Protein AF-A0A2T1A3I8-F1 (afdb_monomer_lite)

InterPro domains:
  IPR018720 Domain of unknown function DUF2249 [PF10006] (103-171)

pLDDT: mean 81.77, std 17.89, range [36.28, 97.25]

Radius of gyration: 31.58 Å; chains: 1; bounding box: 54×72×97 Å

Organism: NCBI:txid1629062

Structure (mmCIF, N/CA/C/O backbone):
data_AF-A0A2T1A3I8-F1
#
_entry.id   AF-A0A2T1A3I8-F1
#
loop_
_atom_site.group_PDB
_atom_site.id
_atom_site.type_symbol
_atom_site.label_atom_id
_atom_site.label_alt_id
_atom_site.label_comp_id
_atom_site.label_asym_id
_atom_site.label_entity_id
_atom_site.label_seq_id
_atom_site.pdbx_PDB_ins_code
_atom_site.Cartn_x
_atom_site.Cartn_y
_atom_site.Cartn_z
_atom_site.occupancy
_atom_site.B_iso_or_equiv
_atom_site.auth_seq_id
_atom_site.auth_comp_id
_atom_site.auth_asym_id
_atom_site.auth_atom_id
_atom_site.pdbx_PDB_model_num
ATOM 1 N N . MET A 1 1 ? 32.914 -57.607 -70.761 1.00 37.38 1 MET A N 1
ATOM 2 C CA . MET A 1 1 ? 34.086 -56.901 -70.187 1.00 37.38 1 MET A CA 1
ATOM 3 C C . MET A 1 1 ? 34.308 -55.646 -71.016 1.00 37.38 1 MET A C 1
ATOM 5 O O . MET A 1 1 ? 34.327 -55.793 -72.222 1.00 37.38 1 MET A O 1
ATOM 9 N N . LEU A 1 2 ? 34.437 -54.418 -70.517 1.00 36.28 2 LEU A N 1
ATOM 10 C CA . LEU A 1 2 ? 34.576 -53.873 -69.165 1.00 36.28 2 LEU A CA 1
ATOM 11 C C . LEU A 1 2 ? 34.078 -52.415 -69.192 1.00 36.28 2 LEU A C 1
ATOM 13 O O . LEU A 1 2 ? 34.272 -51.707 -70.176 1.00 36.28 2 LEU A O 1
ATOM 17 N N . ALA A 1 3 ? 33.432 -52.006 -68.103 1.00 40.94 3 ALA A N 1
ATOM 18 C CA . ALA A 1 3 ? 32.919 -50.667 -67.843 1.00 40.94 3 ALA A CA 1
ATOM 19 C C . ALA A 1 3 ? 34.020 -49.721 -67.324 1.00 40.94 3 ALA A C 1
ATOM 21 O O . ALA A 1 3 ? 34.942 -50.177 -66.653 1.00 40.94 3 ALA A O 1
ATOM 22 N N . SER A 1 4 ? 33.888 -48.406 -67.553 1.00 44.19 4 SER A N 1
ATOM 23 C CA . SER A 1 4 ? 34.624 -47.385 -66.785 1.00 44.19 4 SER A CA 1
ATOM 24 C C . SER A 1 4 ? 33.846 -46.062 -66.677 1.00 44.19 4 SER A C 1
ATOM 26 O O . SER A 1 4 ? 33.957 -45.155 -67.493 1.00 44.19 4 SER A O 1
ATOM 28 N N . LEU A 1 5 ? 32.955 -46.066 -65.686 1.00 44.78 5 LEU A N 1
ATOM 29 C CA . LEU A 1 5 ? 32.598 -45.039 -64.697 1.00 44.78 5 LEU A CA 1
ATOM 30 C C . LEU A 1 5 ? 32.834 -43.541 -65.010 1.00 44.78 5 LEU A C 1
ATOM 32 O O . LEU A 1 5 ? 33.950 -43.021 -64.983 1.00 44.78 5 LEU A O 1
ATOM 36 N N . TYR A 1 6 ? 31.706 -42.832 -65.125 1.00 40.34 6 TYR A N 1
ATOM 37 C CA . TYR A 1 6 ? 31.545 -41.382 -64.990 1.00 40.34 6 TYR A CA 1
ATOM 38 C C . TYR A 1 6 ? 32.072 -40.868 -63.637 1.00 40.34 6 TYR A C 1
ATOM 40 O O . TYR A 1 6 ? 31.684 -41.358 -62.577 1.00 40.34 6 TYR A O 1
ATOM 48 N N . ARG A 1 7 ? 32.915 -39.830 -63.666 1.00 46.94 7 ARG A N 1
ATOM 49 C CA . ARG A 1 7 ? 33.448 -39.152 -62.476 1.00 46.94 7 ARG A CA 1
ATOM 50 C C . ARG A 1 7 ? 32.567 -37.939 -62.146 1.00 46.94 7 ARG A C 1
ATOM 52 O O . ARG A 1 7 ? 32.574 -36.952 -62.874 1.00 46.94 7 ARG A O 1
ATOM 59 N N . TYR A 1 8 ? 31.798 -38.021 -61.062 1.00 42.31 8 TYR A N 1
ATOM 60 C CA . TYR A 1 8 ? 31.030 -36.902 -60.504 1.00 42.31 8 TYR A CA 1
ATOM 61 C C . TYR A 1 8 ? 31.984 -35.892 -59.841 1.00 42.31 8 TYR A C 1
ATOM 63 O O . TYR A 1 8 ? 32.776 -36.269 -58.977 1.00 42.31 8 TYR A O 1
ATOM 71 N N . GLN A 1 9 ? 31.922 -34.617 -60.236 1.00 51.81 9 GLN A N 1
ATOM 72 C CA . GLN A 1 9 ? 32.595 -33.508 -59.550 1.00 51.81 9 GLN A CA 1
ATOM 73 C C . GLN A 1 9 ? 31.535 -32.617 -58.884 1.00 51.81 9 GLN A C 1
ATOM 75 O O . GLN A 1 9 ? 30.747 -31.992 -59.598 1.00 51.81 9 GLN A O 1
ATOM 80 N N . PRO A 1 10 ? 31.481 -32.511 -57.546 1.00 44.06 10 PRO A N 1
ATOM 81 C CA . PRO A 1 10 ? 30.598 -31.547 -56.908 1.00 44.06 10 PRO A CA 1
ATOM 82 C C . PRO A 1 10 ? 31.181 -30.132 -57.051 1.00 44.06 10 PRO A C 1
ATOM 84 O O . PRO A 1 10 ? 32.333 -29.884 -56.691 1.00 44.06 10 PRO A O 1
ATOM 87 N N . ARG A 1 11 ? 30.374 -29.183 -57.548 1.00 48.81 11 ARG A N 1
ATOM 88 C CA . ARG A 1 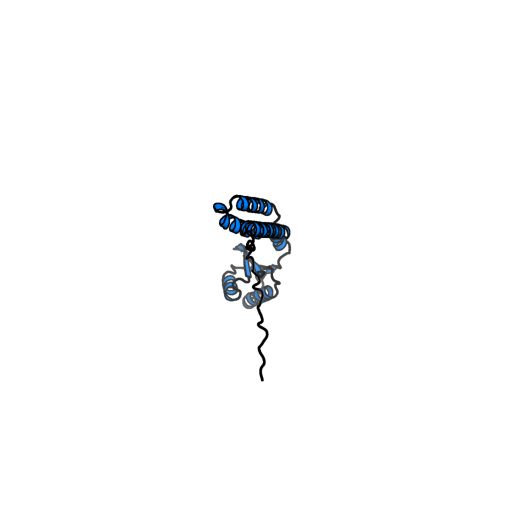11 ? 30.686 -27.746 -57.471 1.00 48.81 11 ARG A CA 1
ATOM 89 C C . ARG A 1 11 ? 30.856 -27.359 -56.000 1.00 48.81 11 ARG A C 1
ATOM 91 O O . ARG A 1 11 ? 29.885 -27.413 -55.245 1.00 48.81 11 ARG A O 1
ATOM 98 N N . ARG A 1 12 ? 32.052 -26.911 -55.602 1.00 48.47 12 ARG A N 1
ATOM 99 C CA . ARG A 1 12 ? 32.220 -26.117 -54.377 1.00 48.47 12 ARG A CA 1
ATOM 100 C C . ARG A 1 12 ? 31.395 -24.843 -54.551 1.00 48.47 12 ARG A C 1
ATOM 102 O O . ARG A 1 12 ? 31.704 -24.029 -55.415 1.00 48.47 12 ARG A O 1
ATOM 109 N N . ARG A 1 13 ? 30.333 -24.685 -53.762 1.00 51.69 13 ARG A N 1
ATOM 110 C CA . ARG A 1 13 ? 29.773 -23.357 -53.509 1.00 51.69 13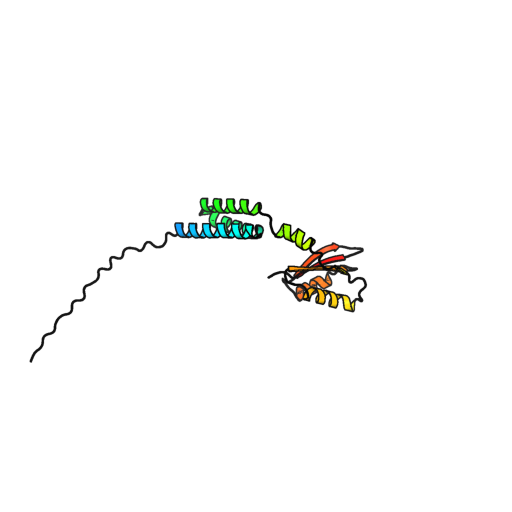 ARG A CA 1
ATOM 111 C C . ARG A 1 13 ? 30.809 -22.628 -52.661 1.00 51.69 13 ARG A C 1
ATOM 113 O O . ARG A 1 13 ? 31.050 -23.031 -51.527 1.00 51.69 13 ARG A O 1
ATOM 120 N N . GLU A 1 14 ? 31.459 -21.621 -53.230 1.00 49.56 14 GLU A N 1
ATOM 121 C CA . GLU A 1 14 ? 32.125 -20.598 -52.430 1.00 49.56 14 GLU A CA 1
ATOM 122 C C . GLU A 1 14 ? 31.032 -19.903 -51.623 1.00 49.56 14 GLU A C 1
ATOM 124 O O . GLU A 1 14 ? 30.215 -19.153 -52.154 1.00 49.56 14 GLU A O 1
ATOM 129 N N . ILE A 1 15 ? 30.949 -20.251 -50.341 1.00 52.75 15 ILE A N 1
ATOM 130 C CA . ILE A 1 15 ? 30.201 -19.473 -49.367 1.00 52.75 15 ILE A CA 1
ATOM 131 C C . ILE A 1 15 ? 31.067 -18.238 -49.146 1.00 52.75 15 ILE A C 1
ATOM 133 O O . ILE A 1 15 ? 32.053 -18.288 -48.416 1.00 52.75 15 ILE A O 1
ATOM 137 N N . THR A 1 16 ? 30.760 -17.153 -49.854 1.00 53.69 16 THR A N 1
ATOM 138 C CA . THR A 1 16 ? 31.223 -15.829 -49.452 1.00 53.69 16 THR A CA 1
ATOM 139 C C . THR A 1 16 ? 30.590 -15.559 -48.098 1.00 53.69 16 THR A C 1
ATOM 141 O O . THR A 1 16 ? 29.395 -15.270 -48.012 1.00 53.69 16 THR A O 1
ATOM 144 N N . ASP A 1 17 ? 31.380 -15.745 -47.047 1.00 51.62 17 ASP A N 1
ATOM 145 C CA . ASP A 1 17 ? 31.027 -15.415 -45.675 1.00 51.62 17 ASP A CA 1
ATOM 146 C C . ASP A 1 17 ? 30.966 -13.883 -45.590 1.00 51.62 17 ASP A C 1
ATOM 148 O O . ASP A 1 17 ? 31.938 -13.197 -45.278 1.00 51.62 17 ASP A O 1
ATOM 152 N N . HIS A 1 18 ? 29.839 -13.313 -46.018 1.00 49.53 18 HIS A N 1
ATOM 153 C CA . HIS A 1 18 ? 29.518 -11.943 -45.669 1.00 49.53 18 HIS A CA 1
ATOM 154 C C . HIS A 1 18 ? 29.234 -11.954 -44.172 1.00 49.53 18 HIS A C 1
ATOM 156 O O . HIS A 1 18 ? 28.313 -12.665 -43.762 1.00 49.53 18 HIS A O 1
ATOM 162 N N . PRO A 1 19 ? 29.986 -11.199 -43.350 1.00 47.09 19 PRO A N 1
ATOM 163 C CA . PRO A 1 19 ? 29.643 -11.078 -41.950 1.00 47.09 19 PRO A CA 1
ATOM 164 C C . PRO A 1 19 ? 28.244 -10.475 -41.912 1.00 47.09 19 PRO A C 1
ATOM 166 O O . PRO A 1 19 ? 28.042 -9.318 -42.284 1.00 47.09 19 PRO A O 1
ATOM 169 N N . VAL A 1 20 ? 27.259 -11.282 -41.520 1.00 57.34 20 VAL A N 1
ATOM 170 C CA . VAL A 1 20 ? 25.967 -10.760 -41.097 1.00 57.34 20 VAL A CA 1
ATOM 171 C C . VAL A 1 20 ? 26.323 -9.877 -39.916 1.00 57.34 20 VAL A C 1
ATOM 173 O O . VAL A 1 20 ? 26.742 -10.389 -38.878 1.00 57.34 20 VAL A O 1
ATOM 176 N N . ALA A 1 21 ? 26.294 -8.558 -40.116 1.00 57.38 21 ALA A N 1
ATOM 177 C CA . ALA A 1 21 ? 26.521 -7.617 -39.038 1.00 57.38 21 ALA A CA 1
ATOM 178 C C . ALA A 1 21 ? 25.559 -8.021 -37.918 1.00 57.38 21 ALA A C 1
ATOM 180 O O . ALA A 1 21 ? 24.341 -8.010 -38.112 1.00 57.38 21 ALA A O 1
ATOM 181 N N . GLY A 1 22 ? 26.120 -8.480 -36.793 1.00 60.94 22 GLY A N 1
ATOM 182 C CA . GLY A 1 22 ? 25.342 -8.734 -35.590 1.00 60.94 22 GLY A CA 1
ATOM 183 C C . GLY A 1 22 ? 24.538 -7.478 -35.262 1.00 60.94 22 GLY A C 1
ATOM 184 O O . GLY A 1 22 ? 24.925 -6.383 -35.687 1.00 60.94 22 GLY A O 1
ATOM 185 N N . PRO A 1 23 ? 23.401 -7.612 -34.575 1.00 59.44 23 PRO A N 1
ATOM 186 C CA . PRO A 1 23 ? 22.573 -6.455 -34.317 1.00 59.44 23 PRO A CA 1
ATOM 187 C C . PRO A 1 23 ? 23.401 -5.366 -33.626 1.00 59.44 23 PRO A C 1
ATOM 189 O O . PRO A 1 23 ? 24.235 -5.648 -32.761 1.00 59.44 23 PRO A O 1
ATOM 192 N N . ASP A 1 24 ? 23.221 -4.122 -34.073 1.00 76.31 24 ASP A N 1
ATOM 193 C CA . ASP A 1 24 ? 23.892 -2.967 -33.488 1.00 76.31 24 ASP A CA 1
ATOM 194 C C . ASP A 1 24 ? 23.456 -2.860 -32.024 1.00 76.31 24 ASP A C 1
ATOM 196 O O . ASP A 1 24 ? 22.355 -2.402 -31.717 1.00 76.31 24 ASP A O 1
ATOM 200 N N . SER A 1 25 ? 24.326 -3.311 -31.118 1.00 74.50 25 SER A N 1
ATOM 201 C CA . SER A 1 25 ? 24.058 -3.362 -29.680 1.00 74.50 25 SER A CA 1
ATOM 202 C C . SER A 1 25 ? 23.694 -1.987 -29.111 1.00 74.50 25 SER A C 1
ATOM 204 O O . SER A 1 25 ? 22.990 -1.899 -28.105 1.00 74.50 25 SER A O 1
ATOM 206 N N . GLY A 1 26 ? 24.134 -0.902 -29.762 1.00 82.44 26 GLY A N 1
ATOM 207 C CA . GLY A 1 26 ? 23.711 0.455 -29.442 1.00 82.44 26 GLY A CA 1
ATOM 208 C C . GLY A 1 26 ? 22.256 0.707 -29.832 1.00 82.44 26 GLY A C 1
ATOM 209 O O . GLY A 1 26 ? 21.475 1.173 -29.003 1.00 82.44 26 GLY A O 1
ATOM 210 N N . ALA A 1 27 ? 21.865 0.365 -31.060 1.00 84.56 27 ALA A N 1
ATOM 211 C CA . ALA A 1 27 ? 20.487 0.506 -31.532 1.00 84.56 27 ALA A CA 1
ATOM 212 C C . ALA A 1 27 ? 19.500 -0.365 -30.731 1.00 84.56 27 ALA A C 1
ATOM 214 O O . ALA A 1 27 ? 18.416 0.102 -30.375 1.00 84.56 27 ALA A O 1
ATOM 215 N N . GLU A 1 28 ? 19.886 -1.594 -30.380 1.00 87.56 28 GLU A N 1
ATOM 216 C CA . GLU A 1 28 ? 19.084 -2.478 -29.525 1.00 87.56 28 GLU A CA 1
ATOM 217 C C . GLU A 1 28 ? 18.878 -1.887 -28.129 1.00 87.56 28 GLU A C 1
ATOM 219 O O . GLU A 1 28 ? 17.754 -1.846 -27.622 1.00 87.56 28 GLU A O 1
ATOM 224 N N . PHE A 1 29 ? 19.948 -1.367 -27.521 1.00 88.62 29 PHE A N 1
ATOM 225 C CA . PHE A 1 29 ? 19.869 -0.708 -26.222 1.00 88.62 29 PHE A CA 1
ATOM 226 C C . PHE A 1 29 ? 18.948 0.520 -26.259 1.00 88.62 29 PHE A C 1
ATOM 228 O O . PHE A 1 29 ? 18.134 0.701 -25.352 1.00 88.62 29 PHE A O 1
ATOM 235 N N . GLN A 1 30 ? 19.015 1.331 -27.321 1.00 90.56 30 GLN A N 1
ATOM 236 C CA . GLN A 1 30 ? 18.117 2.477 -27.500 1.00 90.56 30 GLN A CA 1
ATOM 237 C C . GLN A 1 30 ? 16.654 2.048 -27.618 1.00 90.56 30 GLN A C 1
ATOM 239 O O . GLN A 1 30 ? 15.796 2.635 -26.959 1.00 90.56 30 GLN A O 1
ATOM 244 N N . ALA A 1 31 ? 16.368 1.017 -28.416 1.00 87.56 31 ALA A N 1
ATOM 245 C CA . ALA A 1 31 ? 15.013 0.503 -28.589 1.00 87.56 31 ALA A CA 1
ATOM 246 C C . ALA A 1 31 ? 14.441 -0.047 -27.271 1.00 87.56 31 ALA A C 1
ATOM 248 O O . ALA A 1 31 ? 13.297 0.248 -26.915 1.00 87.56 31 ALA A O 1
ATOM 249 N N . LEU A 1 32 ? 15.250 -0.786 -26.504 1.00 93.06 32 LEU A N 1
ATOM 250 C CA . LEU A 1 32 ? 14.871 -1.285 -25.180 1.00 93.06 32 LEU A CA 1
ATOM 251 C C . LEU A 1 32 ? 14.609 -0.144 -24.197 1.00 93.06 32 LEU A C 1
ATOM 253 O O . LEU A 1 32 ? 13.615 -0.167 -23.471 1.00 93.06 32 LEU A O 1
ATOM 257 N N . LEU A 1 33 ? 15.468 0.873 -24.185 1.00 94.38 33 LEU A N 1
ATOM 258 C CA . LEU A 1 33 ? 15.300 2.023 -23.308 1.00 94.38 33 LEU A CA 1
ATOM 259 C C . LEU A 1 33 ? 14.063 2.854 -23.674 1.00 94.38 33 LEU A C 1
ATOM 261 O O . LEU A 1 33 ? 13.345 3.341 -22.795 1.00 94.38 33 LEU A O 1
ATOM 265 N N . GLU A 1 34 ? 13.783 3.011 -24.964 1.00 93.81 34 GLU A N 1
ATOM 266 C CA . GLU A 1 34 ? 12.568 3.662 -25.436 1.00 93.81 34 GLU A CA 1
ATOM 267 C C . GLU A 1 34 ? 11.319 2.886 -25.001 1.00 93.81 34 GLU A C 1
ATOM 269 O O . GLU A 1 34 ? 10.393 3.473 -24.435 1.00 93.81 34 GLU A O 1
ATOM 274 N N . ALA A 1 35 ? 11.302 1.567 -25.199 1.00 94.56 35 ALA A N 1
ATOM 275 C CA . ALA A 1 35 ? 10.211 0.718 -24.733 1.00 94.56 35 ALA A CA 1
ATOM 276 C C . ALA A 1 35 ? 10.033 0.827 -23.210 1.00 94.56 35 ALA A C 1
ATOM 278 O O . ALA A 1 35 ? 8.921 1.051 -22.733 1.00 94.56 35 ALA A O 1
ATOM 279 N N . PHE A 1 36 ? 11.128 0.766 -22.450 1.00 96.88 36 PHE A N 1
ATOM 280 C CA . PHE A 1 36 ? 11.120 0.891 -20.995 1.00 96.88 36 PHE A CA 1
ATOM 281 C C . PHE A 1 36 ? 10.534 2.229 -20.531 1.00 96.88 36 PHE A C 1
ATOM 283 O O . PHE A 1 36 ? 9.597 2.255 -19.735 1.00 96.88 36 PHE A O 1
ATOM 290 N N . THR A 1 37 ? 11.019 3.352 -21.065 1.00 97.19 37 THR A N 1
ATOM 291 C CA . THR A 1 37 ? 10.508 4.685 -20.700 1.00 97.19 37 THR A CA 1
ATOM 292 C C . THR A 1 37 ? 9.034 4.869 -21.070 1.00 97.19 37 THR A C 1
ATOM 294 O O . THR A 1 37 ? 8.283 5.458 -20.291 1.00 97.19 37 THR A O 1
ATOM 297 N N . ARG A 1 38 ? 8.575 4.320 -22.205 1.00 96.81 38 ARG A N 1
ATOM 298 C CA . ARG A 1 38 ? 7.147 4.295 -22.570 1.00 96.81 38 ARG A CA 1
ATOM 299 C C . ARG A 1 38 ? 6.317 3.471 -21.582 1.00 96.81 38 ARG A C 1
ATOM 301 O O . ARG A 1 38 ? 5.243 3.925 -21.189 1.00 96.81 38 ARG A O 1
ATOM 308 N N . THR A 1 39 ? 6.811 2.311 -21.152 1.00 97.25 39 THR A N 1
ATOM 309 C CA . THR A 1 39 ? 6.150 1.467 -20.144 1.00 97.25 39 THR A CA 1
ATOM 310 C C . THR A 1 39 ? 6.021 2.188 -18.810 1.00 97.25 39 THR A C 1
ATOM 312 O O . THR A 1 39 ? 4.927 2.238 -18.259 1.00 97.25 39 THR A O 1
ATOM 315 N N . LEU A 1 40 ? 7.090 2.827 -18.328 1.00 96.44 40 LEU A N 1
ATOM 316 C CA . LEU A 1 40 ? 7.051 3.601 -17.086 1.00 96.44 40 LEU A CA 1
ATOM 317 C C . LEU A 1 40 ? 6.022 4.731 -17.145 1.00 96.44 40 LEU A C 1
ATOM 319 O O . LEU A 1 40 ? 5.257 4.927 -16.206 1.00 96.44 40 LEU A O 1
ATOM 323 N N . ARG A 1 41 ? 5.957 5.455 -18.268 1.00 95.88 41 ARG A N 1
ATOM 324 C CA . ARG A 1 41 ? 4.949 6.507 -18.460 1.00 95.88 41 ARG A CA 1
ATOM 325 C C . ARG A 1 41 ? 3.531 5.951 -18.437 1.00 95.88 41 ARG A C 1
ATOM 327 O O . ARG A 1 41 ? 2.681 6.548 -17.789 1.00 95.88 41 ARG A O 1
ATOM 334 N N . ARG A 1 42 ? 3.279 4.820 -19.103 1.00 94.75 42 ARG A N 1
ATOM 335 C CA . ARG A 1 42 ? 1.967 4.154 -19.066 1.00 94.75 42 ARG A CA 1
ATOM 336 C C . ARG A 1 42 ? 1.613 3.692 -17.656 1.00 94.75 42 ARG A C 1
ATOM 338 O O . ARG A 1 42 ? 0.490 3.925 -17.238 1.00 94.75 42 ARG A O 1
ATOM 345 N N . LEU A 1 43 ? 2.568 3.116 -16.925 1.00 89.25 43 LEU A N 1
ATOM 346 C CA . LEU A 1 43 ? 2.394 2.702 -15.532 1.00 89.25 43 LEU A CA 1
ATOM 347 C C . LEU A 1 43 ? 1.999 3.889 -14.639 1.00 89.25 43 LEU A C 1
ATOM 349 O O . LEU A 1 43 ? 1.038 3.798 -13.883 1.00 89.25 43 LEU A O 1
ATOM 353 N N . GLY A 1 44 ? 2.672 5.033 -14.796 1.00 89.38 44 GLY A N 1
ATOM 354 C CA . GLY A 1 44 ? 2.291 6.267 -14.110 1.00 89.38 44 GLY A CA 1
ATOM 355 C C . GLY A 1 44 ? 0.911 6.793 -14.515 1.00 89.38 44 GLY A C 1
ATOM 356 O O . GLY A 1 44 ? 0.160 7.240 -13.661 1.00 89.38 44 GLY A O 1
ATOM 357 N N . GLN A 1 45 ? 0.547 6.714 -15.798 1.00 89.50 45 GLN A N 1
ATOM 358 C CA . GLN A 1 45 ? -0.757 7.170 -16.307 1.00 89.50 45 GLN A CA 1
ATOM 359 C C . GLN A 1 45 ? -1.931 6.307 -15.841 1.00 89.50 45 GLN A C 1
ATOM 361 O O . GLN A 1 45 ? -3.017 6.838 -15.641 1.00 89.50 45 GLN A O 1
ATOM 366 N N . VAL A 1 46 ? -1.723 4.997 -15.669 1.00 84.00 46 VAL A N 1
ATOM 367 C CA . VAL A 1 46 ? -2.715 4.107 -15.038 1.00 84.00 46 VAL A CA 1
ATOM 368 C C . VAL A 1 46 ? -2.651 4.167 -13.514 1.00 84.00 46 VAL A C 1
ATOM 370 O O . VAL A 1 46 ? -3.376 3.435 -12.852 1.00 84.00 46 VAL A O 1
ATOM 373 N N . GLY A 1 47 ? -1.815 5.066 -12.983 1.00 82.19 47 GLY A N 1
ATOM 374 C CA . GLY A 1 47 ? -1.902 5.555 -11.624 1.00 82.19 47 GLY A CA 1
ATOM 375 C C . GLY A 1 47 ? -0.811 5.063 -10.661 1.00 82.19 47 GLY A C 1
ATOM 376 O O . GLY A 1 47 ? -0.835 5.388 -9.479 1.00 82.19 47 GLY A O 1
ATOM 377 N N . TYR A 1 48 ? 0.221 4.373 -11.137 1.00 85.75 48 TYR A N 1
ATOM 378 C CA . TYR A 1 48 ? 1.344 3.948 -10.290 1.00 85.75 48 TYR A CA 1
ATOM 379 C C . TYR A 1 48 ? 2.615 4.790 -10.544 1.00 85.75 48 TYR A C 1
ATOM 381 O O . TYR A 1 48 ? 3.662 4.236 -10.905 1.00 85.75 48 TYR A O 1
ATOM 389 N N . PRO A 1 49 ? 2.586 6.137 -10.424 1.00 87.81 49 PRO A N 1
ATOM 390 C CA . PRO A 1 49 ? 3.738 6.972 -10.744 1.00 87.81 49 PRO A CA 1
ATOM 391 C C . PRO A 1 49 ? 4.884 6.804 -9.744 1.00 87.81 49 PRO A C 1
ATOM 393 O O . PRO A 1 49 ? 6.036 6.998 -10.132 1.00 87.81 49 PRO A O 1
ATOM 396 N N . ASP A 1 50 ? 4.609 6.391 -8.505 1.00 83.62 50 ASP A N 1
ATOM 397 C CA . ASP A 1 50 ? 5.635 6.150 -7.484 1.00 83.62 50 ASP A CA 1
ATOM 398 C C . ASP A 1 50 ? 6.477 4.912 -7.818 1.00 83.62 50 ASP A C 1
ATOM 400 O O . ASP A 1 50 ? 7.710 4.970 -7.820 1.00 83.62 50 ASP A O 1
ATOM 404 N N . ASP A 1 51 ? 5.829 3.803 -8.188 1.00 86.56 51 ASP A N 1
ATOM 405 C CA . ASP A 1 51 ? 6.516 2.586 -8.633 1.00 86.56 51 ASP A CA 1
ATOM 406 C C . ASP A 1 51 ? 7.272 2.812 -9.937 1.00 86.56 51 ASP A C 1
ATOM 408 O O . ASP A 1 51 ? 8.442 2.430 -10.063 1.00 86.56 51 ASP A O 1
ATOM 412 N N . ALA A 1 52 ? 6.650 3.518 -10.883 1.00 91.94 52 ALA A N 1
ATOM 413 C CA . ALA A 1 52 ? 7.318 3.927 -12.108 1.00 91.94 52 ALA A CA 1
ATOM 414 C C . ALA A 1 52 ? 8.558 4.795 -11.812 1.00 91.94 52 ALA A C 1
ATOM 416 O O . ALA A 1 52 ? 9.610 4.602 -12.427 1.00 91.94 52 ALA A O 1
ATOM 417 N N . SER A 1 53 ? 8.477 5.711 -10.842 1.00 90.88 53 SER A N 1
ATOM 418 C CA . SER A 1 53 ? 9.595 6.575 -10.444 1.00 90.88 53 SER A CA 1
ATOM 419 C C . SER A 1 53 ? 10.722 5.786 -9.777 1.00 90.88 53 SER A C 1
ATOM 421 O O . SER A 1 53 ? 11.891 6.008 -10.095 1.00 90.88 53 SER A O 1
ATOM 423 N N . ARG A 1 54 ? 10.401 4.804 -8.922 1.00 90.06 54 ARG A N 1
ATOM 424 C CA . ARG A 1 54 ? 11.388 3.895 -8.310 1.00 90.06 54 ARG A CA 1
ATOM 425 C C . ARG A 1 54 ? 12.142 3.078 -9.360 1.00 90.06 54 ARG A C 1
ATOM 427 O O . ARG A 1 54 ? 13.372 2.992 -9.316 1.00 90.06 54 ARG A O 1
ATOM 434 N N . LEU A 1 55 ? 11.428 2.498 -10.326 1.00 93.81 55 LEU A N 1
ATOM 435 C CA . LEU A 1 55 ? 12.032 1.737 -11.424 1.00 93.81 55 LEU A CA 1
ATOM 436 C C . LEU A 1 55 ? 12.905 2.630 -12.319 1.00 93.81 55 LEU A C 1
ATOM 438 O O . LEU A 1 55 ? 14.027 2.249 -12.663 1.00 93.81 55 LEU A O 1
ATOM 442 N N . ALA A 1 56 ? 12.433 3.837 -12.639 1.00 93.19 56 ALA A N 1
ATOM 443 C CA . ALA A 1 56 ? 13.199 4.831 -13.383 1.00 93.19 56 ALA A CA 1
ATOM 444 C C . ALA A 1 56 ? 14.490 5.232 -12.646 1.00 93.19 56 ALA A C 1
ATOM 446 O O . ALA A 1 56 ? 15.561 5.227 -13.248 1.00 93.19 56 ALA A O 1
ATOM 447 N N . ALA A 1 57 ? 14.428 5.502 -11.340 1.00 87.69 57 ALA A N 1
ATOM 448 C CA . ALA A 1 57 ? 15.591 5.877 -10.535 1.00 87.69 57 ALA A CA 1
ATOM 449 C C . ALA A 1 57 ? 16.656 4.771 -10.495 1.00 87.69 57 ALA A C 1
ATOM 451 O O . ALA A 1 57 ? 17.854 5.043 -10.628 1.00 87.69 57 ALA A O 1
ATOM 452 N N . ARG A 1 58 ? 16.228 3.506 -10.380 1.00 94.19 58 ARG A N 1
ATOM 453 C CA . ARG A 1 58 ? 17.129 2.345 -10.454 1.00 94.19 58 ARG A CA 1
ATOM 454 C C . ARG A 1 58 ? 17.831 2.267 -11.810 1.00 94.19 58 ARG A C 1
ATOM 456 O O . ARG A 1 58 ? 19.053 2.124 -11.848 1.00 94.19 58 ARG A O 1
ATOM 463 N N . ALA A 1 59 ? 17.084 2.407 -12.905 1.00 92.38 59 ALA A N 1
ATOM 464 C CA . ALA A 1 59 ? 17.645 2.392 -14.254 1.00 92.38 59 ALA A CA 1
ATOM 465 C C . ALA A 1 59 ? 18.609 3.569 -14.491 1.00 92.38 59 ALA A C 1
ATOM 467 O O . ALA A 1 59 ? 19.717 3.365 -14.984 1.00 92.38 59 ALA A O 1
ATOM 468 N N . TRP A 1 60 ? 18.239 4.782 -14.063 1.00 95.69 60 TRP A N 1
ATOM 469 C CA . TRP A 1 60 ? 19.104 5.964 -14.112 1.00 95.69 60 TRP A CA 1
ATOM 470 C C . TRP A 1 60 ? 20.425 5.719 -13.381 1.00 95.69 60 TRP A C 1
ATOM 472 O O . TRP A 1 60 ? 21.498 5.949 -13.938 1.00 95.69 60 TRP A O 1
ATOM 482 N N . SER A 1 61 ? 20.354 5.187 -12.155 1.00 92.00 61 SER A N 1
ATOM 483 C CA . SER A 1 61 ? 21.536 4.885 -11.351 1.00 92.00 61 SER A CA 1
ATOM 484 C C . SER A 1 61 ? 22.471 3.910 -12.073 1.00 92.00 61 SER A C 1
ATOM 486 O O . SER A 1 61 ? 23.677 4.155 -12.131 1.00 92.00 61 SER A O 1
ATOM 488 N N . ALA A 1 62 ? 21.927 2.854 -12.680 1.00 93.00 62 ALA A N 1
ATOM 489 C CA . ALA A 1 62 ? 22.716 1.832 -13.360 1.00 93.00 62 ALA A CA 1
ATOM 490 C C . ALA A 1 62 ? 23.503 2.372 -14.566 1.00 93.00 62 ALA A C 1
ATOM 492 O O . ALA A 1 62 ? 24.632 1.939 -14.799 1.00 93.00 62 ALA A O 1
ATOM 493 N N . ILE A 1 63 ? 22.934 3.321 -15.319 1.00 92.88 63 ILE A N 1
ATOM 494 C CA . ILE A 1 63 ? 23.493 3.719 -16.619 1.00 92.88 63 ILE A CA 1
ATOM 495 C C . ILE A 1 63 ? 24.172 5.095 -16.624 1.00 92.88 63 ILE A C 1
ATOM 497 O O . ILE A 1 63 ? 24.960 5.361 -17.526 1.00 92.88 63 ILE A O 1
ATOM 501 N N . ARG A 1 64 ? 23.943 5.961 -15.622 1.00 94.25 64 ARG A N 1
ATOM 502 C CA . ARG A 1 64 ? 24.369 7.383 -15.629 1.00 94.25 64 ARG A CA 1
ATOM 503 C C . ARG A 1 64 ? 25.833 7.659 -15.966 1.00 94.25 64 ARG A C 1
ATOM 505 O O . ARG A 1 64 ? 26.124 8.678 -16.579 1.00 94.25 64 ARG A O 1
ATOM 512 N N . HIS A 1 65 ? 26.741 6.767 -15.577 1.00 92.81 65 HIS A N 1
ATOM 513 C CA . HIS A 1 65 ? 28.177 6.950 -15.808 1.00 92.81 65 HIS A CA 1
ATOM 514 C C . HIS A 1 65 ? 28.626 6.464 -17.187 1.00 92.81 65 HIS A C 1
ATOM 516 O O . HIS A 1 65 ? 29.599 6.976 -17.725 1.00 92.81 65 HIS A O 1
ATOM 522 N N . ARG A 1 66 ? 27.933 5.469 -17.753 1.00 93.38 66 ARG A N 1
ATOM 523 C CA . ARG A 1 66 ? 28.293 4.841 -19.037 1.00 93.38 66 ARG A CA 1
ATOM 524 C C . ARG A 1 66 ? 27.491 5.406 -20.211 1.00 93.38 66 ARG A C 1
ATOM 526 O O . ARG A 1 66 ? 27.986 5.427 -21.330 1.00 93.38 66 ARG A O 1
ATOM 533 N N . ASN A 1 67 ? 26.277 5.880 -19.943 1.00 92.81 67 ASN A N 1
ATOM 534 C CA . ASN A 1 67 ? 25.280 6.308 -20.922 1.00 92.81 67 ASN A CA 1
ATOM 535 C C . ASN A 1 67 ? 24.580 7.594 -20.431 1.00 92.81 67 ASN A C 1
ATOM 537 O O . ASN A 1 67 ? 23.420 7.562 -20.004 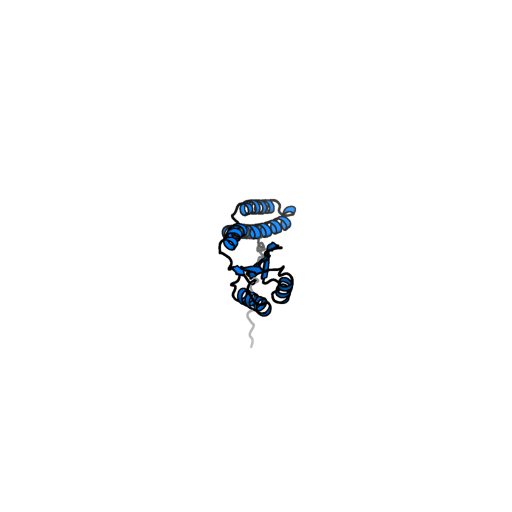1.00 92.81 67 ASN A O 1
ATOM 541 N N . PRO A 1 68 ? 25.290 8.738 -20.404 1.00 92.81 68 PRO A N 1
ATOM 542 C CA . PRO A 1 68 ? 24.779 9.968 -19.798 1.00 92.81 68 PRO A CA 1
ATOM 543 C C . PRO A 1 68 ? 23.596 10.579 -20.568 1.00 92.81 68 PRO A C 1
ATOM 545 O O . PRO A 1 68 ? 22.687 11.135 -19.951 1.00 92.81 68 PRO A O 1
ATOM 548 N N . ALA A 1 69 ? 23.561 10.448 -21.899 1.00 92.06 69 ALA A N 1
ATOM 549 C CA . ALA A 1 69 ? 22.453 10.946 -22.715 1.00 92.06 69 ALA A CA 1
ATOM 550 C C . ALA A 1 69 ? 21.151 10.181 -22.420 1.00 92.06 69 ALA A C 1
ATOM 552 O O . ALA A 1 69 ? 20.081 10.768 -22.257 1.00 92.06 69 ALA A O 1
ATOM 553 N N . GLU A 1 70 ? 21.252 8.864 -22.286 1.00 94.69 70 GLU A N 1
ATOM 554 C CA . GLU A 1 70 ? 20.157 7.962 -21.948 1.00 94.69 70 GLU A CA 1
ATOM 555 C C . GLU A 1 70 ? 19.678 8.180 -20.515 1.00 94.69 70 GLU A C 1
ATOM 557 O O . GLU A 1 70 ? 18.474 8.259 -20.261 1.00 94.69 70 GLU A O 1
ATOM 562 N N . ALA A 1 71 ? 20.611 8.374 -19.582 1.00 91.62 71 ALA A N 1
ATOM 563 C CA . ALA A 1 71 ? 20.287 8.741 -18.213 1.00 91.62 71 ALA A CA 1
ATOM 564 C C . ALA A 1 71 ? 19.510 10.062 -18.158 1.00 91.62 71 ALA A C 1
ATOM 566 O O . ALA A 1 71 ? 18.509 10.154 -17.450 1.00 91.62 71 ALA A O 1
ATOM 567 N N . GLN A 1 72 ? 19.872 11.064 -18.962 1.00 93.50 72 GLN A N 1
ATOM 568 C CA . GLN A 1 72 ? 19.109 12.311 -19.015 1.00 93.50 72 GLN A CA 1
ATOM 569 C C . GLN A 1 72 ? 17.659 12.095 -19.491 1.00 93.50 72 GLN A C 1
ATOM 571 O O . GLN A 1 72 ? 16.740 12.737 -18.975 1.00 93.50 72 GLN A O 1
ATOM 576 N N . ARG A 1 73 ? 17.414 11.147 -20.408 1.00 92.88 73 ARG A N 1
ATOM 577 C CA . ARG A 1 73 ? 16.050 10.767 -20.832 1.00 92.88 73 ARG A CA 1
ATOM 578 C C . ARG A 1 73 ? 15.253 10.109 -19.702 1.00 92.88 73 ARG A C 1
ATOM 580 O O . ARG A 1 73 ? 14.073 10.421 -19.515 1.00 92.88 73 ARG A O 1
ATOM 587 N N . ILE A 1 74 ? 15.887 9.231 -18.922 1.00 92.44 74 ILE A N 1
ATOM 588 C CA . ILE A 1 74 ? 15.260 8.623 -17.737 1.00 92.44 74 ILE A CA 1
ATOM 589 C C . ILE A 1 74 ? 14.963 9.693 -16.681 1.00 92.44 74 ILE A C 1
ATOM 591 O O . ILE A 1 74 ? 13.874 9.699 -16.112 1.00 92.44 74 ILE A O 1
ATOM 595 N N . ASN A 1 75 ? 15.872 10.649 -16.475 1.00 91.25 75 ASN A N 1
ATOM 596 C CA . ASN A 1 75 ? 15.657 11.759 -15.550 1.00 91.25 75 ASN A CA 1
ATOM 597 C C . ASN A 1 75 ? 14.438 12.609 -15.945 1.00 91.25 75 ASN A C 1
ATOM 599 O O . ASN A 1 75 ? 13.567 12.885 -15.122 1.00 91.25 75 ASN A O 1
ATOM 603 N N . GLY A 1 76 ? 14.304 12.938 -17.234 1.00 91.75 76 GLY A N 1
ATOM 604 C CA . GLY A 1 76 ? 13.101 13.596 -17.751 1.00 91.75 76 GLY A CA 1
ATOM 605 C C . GLY A 1 76 ? 11.822 12.777 -17.529 1.00 91.75 76 GLY A C 1
ATOM 606 O O . GLY A 1 76 ? 10.760 13.345 -17.274 1.00 91.75 76 GLY A O 1
ATOM 607 N N . THR A 1 77 ? 11.916 11.445 -17.570 1.00 95.44 77 THR A N 1
ATOM 608 C CA . THR A 1 77 ? 10.792 10.549 -17.260 1.00 95.44 77 THR A CA 1
ATOM 609 C C . THR A 1 77 ? 10.429 10.586 -15.773 1.00 95.44 77 THR A C 1
ATOM 611 O O . THR A 1 77 ? 9.250 10.722 -15.470 1.00 95.44 77 THR A O 1
ATOM 614 N N . MET A 1 78 ? 11.401 10.578 -14.854 1.00 90.81 78 MET A N 1
ATOM 615 C CA . MET A 1 78 ? 11.148 10.742 -13.411 1.00 90.81 78 MET A CA 1
ATOM 616 C C . MET A 1 78 ? 10.448 12.068 -13.093 1.00 90.81 78 MET A C 1
ATOM 618 O O . MET A 1 78 ? 9.441 12.080 -12.393 1.00 90.81 78 MET A O 1
ATOM 622 N N . HIS A 1 79 ? 10.912 13.182 -13.669 1.00 90.44 79 HIS A N 1
ATOM 623 C CA . HIS A 1 79 ? 10.261 14.484 -13.482 1.00 90.44 79 HIS A CA 1
ATOM 624 C C . HIS A 1 79 ? 8.839 14.544 -14.048 1.00 90.44 79 HIS A C 1
ATOM 626 O O . HIS A 1 79 ? 8.013 15.295 -13.541 1.00 90.44 79 HIS A O 1
ATOM 632 N N . TYR A 1 80 ? 8.552 13.809 -15.124 1.00 92.94 80 TYR A N 1
ATOM 633 C CA . TYR A 1 80 ? 7.190 13.677 -15.634 1.00 92.94 80 TYR A CA 1
ATOM 634 C C . TYR A 1 80 ? 6.308 12.888 -14.660 1.00 92.94 80 TYR A C 1
ATOM 636 O O . TYR A 1 80 ? 5.236 13.367 -14.303 1.00 92.94 80 TYR A O 1
ATOM 644 N N . LEU A 1 81 ? 6.778 11.721 -14.210 1.00 90.81 81 LEU A N 1
ATOM 645 C CA . LEU A 1 81 ? 6.043 10.837 -13.303 1.00 90.81 81 LEU A CA 1
ATOM 646 C C . LEU A 1 81 ? 5.722 11.516 -11.970 1.00 90.81 81 LEU A C 1
ATOM 648 O O . LEU A 1 81 ? 4.594 11.419 -11.510 1.00 90.81 81 LEU A O 1
ATOM 652 N N . ALA A 1 82 ? 6.660 12.286 -11.417 1.00 85.81 82 ALA A N 1
ATOM 653 C CA . ALA A 1 82 ? 6.472 13.027 -10.168 1.00 85.81 82 ALA A CA 1
ATOM 654 C C . ALA A 1 82 ? 5.357 14.093 -10.215 1.00 85.81 82 ALA A C 1
ATOM 656 O O . ALA A 1 82 ? 5.002 14.647 -9.182 1.00 85.81 82 ALA A O 1
ATOM 657 N N . ARG A 1 83 ? 4.829 14.424 -11.403 1.00 87.38 83 ARG A N 1
ATOM 658 C CA . ARG A 1 83 ? 3.695 15.351 -11.570 1.00 87.38 83 ARG A CA 1
ATOM 659 C C . ARG A 1 83 ? 2.362 14.638 -11.780 1.00 87.38 83 ARG A C 1
ATOM 661 O O . ARG A 1 83 ? 1.345 15.314 -11.910 1.00 87.38 83 ARG A O 1
ATOM 668 N N . LEU A 1 84 ? 2.369 13.315 -11.920 1.00 82.81 84 LEU A N 1
ATOM 669 C CA . LEU A 1 84 ? 1.144 12.552 -12.106 1.00 82.81 84 LEU A CA 1
ATOM 670 C C . LEU A 1 84 ? 0.462 12.322 -10.756 1.00 82.81 84 LEU A C 1
ATOM 672 O O . LEU A 1 84 ? 1.156 12.119 -9.758 1.00 82.81 84 LEU A O 1
ATOM 676 N N . PRO A 1 85 ? -0.881 12.324 -10.723 1.00 72.44 85 PRO A N 1
ATOM 677 C CA . PRO A 1 85 ? -1.608 11.910 -9.536 1.00 72.44 85 PRO A CA 1
ATOM 678 C C . PRO A 1 85 ? -1.271 10.445 -9.249 1.00 72.44 85 PRO A C 1
ATOM 680 O O . PRO A 1 85 ? -1.391 9.584 -10.125 1.00 72.44 85 PRO A O 1
ATOM 683 N N . SER A 1 86 ? -0.792 10.174 -8.038 1.00 66.44 86 SER A N 1
ATOM 684 C CA . SER A 1 86 ? -0.544 8.811 -7.589 1.00 66.44 86 SER A CA 1
ATOM 685 C C . SER A 1 86 ? -1.847 8.201 -7.114 1.00 66.44 86 SER A C 1
ATOM 687 O O . SER A 1 86 ? -2.570 8.844 -6.344 1.00 66.44 86 SER A O 1
ATOM 689 N N . ILE A 1 87 ? -2.134 6.950 -7.502 1.00 61.69 87 ILE A N 1
ATOM 690 C CA . ILE A 1 87 ? -3.227 6.243 -6.842 1.00 61.69 87 ILE A CA 1
ATOM 691 C C . ILE A 1 87 ? -2.892 6.127 -5.351 1.00 61.69 87 ILE A C 1
ATOM 693 O O . ILE A 1 87 ? -3.808 6.137 -4.568 1.00 61.69 87 ILE A O 1
ATOM 697 N N . THR A 1 88 ? -1.640 6.197 -4.884 1.00 60.75 88 THR A N 1
ATOM 698 C CA . THR A 1 88 ? -1.353 6.216 -3.436 1.00 60.75 88 THR A CA 1
ATOM 699 C C . THR A 1 88 ? -1.963 7.417 -2.690 1.00 60.75 88 THR A C 1
ATOM 701 O O . THR A 1 88 ? -2.297 7.282 -1.519 1.00 60.75 88 THR A O 1
ATOM 704 N N . GLU A 1 89 ? -2.147 8.574 -3.337 1.00 47.22 89 GLU A N 1
ATOM 705 C CA . GLU A 1 89 ? -2.771 9.765 -2.726 1.00 47.22 89 GLU A CA 1
ATOM 706 C C . GLU A 1 89 ? -4.299 9.729 -2.903 1.00 47.22 89 GLU A C 1
ATOM 708 O O . GLU A 1 89 ? -5.041 9.885 -1.936 1.00 47.22 89 GLU A O 1
ATOM 713 N N . GLN A 1 90 ? -4.782 9.393 -4.106 1.00 43.81 90 GLN A N 1
ATOM 714 C CA . GLN A 1 90 ? -6.220 9.281 -4.389 1.00 43.81 90 GLN A CA 1
ATOM 715 C C . GLN A 1 90 ? -6.874 8.027 -3.791 1.00 43.81 90 GLN A C 1
ATOM 717 O O . GLN A 1 90 ? -8.035 8.089 -3.419 1.00 43.81 90 GLN A O 1
ATOM 722 N N . GLN A 1 91 ? -6.163 6.904 -3.659 1.00 47.41 91 GLN A N 1
ATOM 723 C CA . GLN A 1 91 ? -6.548 5.738 -2.853 1.00 47.41 91 GLN A CA 1
ATOM 724 C C . GLN A 1 91 ? -6.254 5.945 -1.375 1.00 47.41 91 GLN A C 1
ATOM 726 O O . GLN A 1 91 ? -6.961 5.328 -0.609 1.00 47.41 91 GLN A O 1
ATOM 731 N N . LYS A 1 92 ? -5.331 6.800 -0.911 1.00 43.91 92 LYS A N 1
ATOM 732 C CA . LYS A 1 92 ? -5.358 7.193 0.514 1.00 43.91 92 LYS A CA 1
ATOM 733 C C . LYS A 1 92 ? -6.676 7.880 0.833 1.00 43.91 92 LYS A C 1
ATOM 735 O O . LYS A 1 92 ? -7.350 7.485 1.772 1.00 43.91 92 LYS A O 1
ATOM 740 N N . GLU A 1 93 ? -7.082 8.835 0.002 1.00 43.50 93 GLU A N 1
ATOM 741 C CA . GLU A 1 93 ? -8.373 9.504 0.152 1.00 43.50 93 GLU A CA 1
ATOM 742 C C . GLU A 1 93 ? -9.559 8.564 -0.133 1.00 43.50 93 GLU A C 1
ATOM 744 O O . GLU A 1 93 ? -10.550 8.641 0.584 1.00 43.50 93 GLU A O 1
ATOM 749 N N . ASN A 1 94 ? -9.475 7.624 -1.087 1.00 42.91 94 ASN A N 1
ATOM 750 C CA . ASN A 1 94 ? -10.537 6.635 -1.365 1.00 42.91 94 ASN A CA 1
ATOM 751 C C . ASN A 1 94 ? -10.599 5.458 -0.376 1.00 42.91 94 ASN A C 1
ATOM 753 O O . ASN A 1 94 ? -11.692 4.981 -0.104 1.00 42.91 94 ASN A O 1
ATOM 757 N N . PHE A 1 95 ? -9.483 4.997 0.192 1.00 45.00 95 PHE A N 1
ATOM 758 C CA . PHE A 1 95 ? -9.456 4.038 1.307 1.00 45.00 95 PHE A CA 1
ATOM 759 C C . PHE A 1 95 ? -9.890 4.698 2.612 1.00 45.00 95 PHE A C 1
ATOM 761 O O . PHE A 1 95 ? -10.370 4.008 3.498 1.00 45.00 95 PHE A O 1
ATOM 768 N N . MET A 1 96 ? -9.754 6.022 2.724 1.00 45.69 96 MET A N 1
ATOM 769 C CA . MET A 1 96 ? -10.340 6.802 3.812 1.00 45.69 96 MET A CA 1
ATOM 770 C C . MET A 1 96 ? -11.791 7.243 3.533 1.00 45.69 96 MET A C 1
ATOM 772 O O . MET A 1 96 ? -12.438 7.727 4.459 1.00 45.69 96 MET A O 1
ATOM 776 N N . SER A 1 97 ? -12.308 7.109 2.299 1.00 43.62 97 SER A N 1
ATOM 777 C CA . SER A 1 97 ? -13.667 7.551 1.913 1.00 43.62 97 SER A CA 1
ATOM 778 C C . SER A 1 97 ? -14.608 6.464 1.375 1.00 43.62 97 SER A C 1
ATOM 780 O O . SER A 1 97 ? -15.794 6.739 1.200 1.00 43.62 97 SER A O 1
ATOM 782 N N . GLN A 1 98 ? -14.163 5.212 1.215 1.00 49.03 98 GLN A N 1
ATOM 783 C CA . GLN A 1 98 ? -15.025 4.095 1.602 1.00 49.03 98 GLN A CA 1
ATOM 784 C C . GLN A 1 98 ? -14.992 4.064 3.124 1.00 49.03 98 GLN A C 1
ATOM 786 O O . GLN A 1 98 ? -13.917 3.937 3.699 1.00 49.03 98 GLN A O 1
ATOM 791 N N . GLU A 1 99 ? -16.136 4.247 3.781 1.00 66.38 99 GLU A N 1
ATOM 792 C CA . GLU A 1 99 ? -16.207 4.063 5.229 1.00 66.38 99 GLU A CA 1
ATOM 793 C C . GLU A 1 99 ? -15.814 2.614 5.539 1.00 66.38 99 GLU A C 1
ATOM 795 O O . GLU A 1 99 ? -16.622 1.696 5.385 1.00 66.38 99 GLU A O 1
ATOM 800 N N . ASP A 1 100 ? -14.551 2.400 5.923 1.00 80.19 100 ASP A N 1
ATOM 801 C CA . ASP A 1 100 ? -14.105 1.135 6.489 1.00 80.19 100 ASP A CA 1
ATOM 802 C C . ASP A 1 100 ? -15.080 0.781 7.615 1.00 80.19 100 ASP A C 1
ATOM 804 O O . ASP A 1 100 ? -15.361 1.599 8.500 1.00 80.19 100 ASP A O 1
ATOM 808 N N . ILE A 1 101 ? -15.617 -0.437 7.564 1.00 85.00 101 ILE A N 1
ATOM 809 C CA . ILE A 1 101 ? -16.613 -0.905 8.527 1.00 85.00 101 ILE A CA 1
ATOM 810 C C . ILE A 1 101 ? -16.042 -0.717 9.937 1.00 85.00 101 ILE A C 1
ATOM 812 O O . ILE A 1 101 ? -14.935 -1.172 10.226 1.00 85.00 101 ILE A O 1
ATOM 816 N N . GLN A 1 102 ? -16.772 -0.036 10.823 1.00 92.25 102 GLN A N 1
ATOM 817 C CA . GLN A 1 102 ? -16.367 0.063 12.223 1.00 92.25 102 GLN A CA 1
ATOM 818 C C . GLN A 1 102 ? -16.820 -1.178 12.984 1.00 92.25 102 GLN A C 1
ATOM 820 O O . GLN A 1 102 ? -18.011 -1.479 13.052 1.00 92.25 102 GLN A O 1
ATOM 825 N N . LEU A 1 103 ? -15.857 -1.867 13.585 1.00 94.00 103 LEU A N 1
ATOM 826 C CA . LEU A 1 103 ? -16.073 -2.990 14.477 1.00 94.00 103 LEU A CA 1
ATOM 827 C C . LEU A 1 103 ? -15.775 -2.554 15.914 1.00 94.00 103 LEU A C 1
ATOM 829 O O . LEU A 1 103 ? -14.629 -2.603 16.363 1.00 94.00 103 LEU A O 1
ATOM 833 N N . ASP A 1 104 ? -16.807 -2.111 16.631 1.00 94.25 104 ASP A N 1
ATOM 834 C CA . ASP A 1 104 ? -16.699 -1.780 18.053 1.00 94.25 104 ASP A CA 1
ATOM 835 C C . ASP A 1 104 ? -16.928 -3.022 18.913 1.00 94.25 104 ASP A C 1
ATOM 837 O O . ASP A 1 104 ? -18.025 -3.576 18.948 1.00 94.25 104 ASP A O 1
ATOM 841 N N . VAL A 1 105 ? -15.875 -3.463 19.603 1.00 94.88 105 VAL A N 1
ATOM 842 C CA . VAL A 1 105 ? -15.897 -4.674 20.436 1.00 94.88 105 VAL A CA 1
ATOM 843 C C . VAL A 1 105 ? -15.971 -4.365 21.931 1.00 94.88 105 VAL A C 1
ATOM 845 O O . VAL A 1 105 ? -15.888 -5.276 22.756 1.00 94.88 105 VAL A O 1
ATOM 848 N N . ARG A 1 106 ? -16.128 -3.096 22.326 1.00 93.12 106 ARG A N 1
ATOM 849 C CA . ARG A 1 106 ? -16.126 -2.699 23.747 1.00 93.12 106 ARG A CA 1
ATOM 850 C C . ARG A 1 106 ? -17.309 -3.290 24.515 1.00 93.12 106 ARG A C 1
ATOM 852 O O . ARG A 1 106 ? -17.162 -3.635 25.686 1.00 93.12 106 ARG A O 1
ATOM 859 N N . SER A 1 107 ? -18.452 -3.466 23.851 1.00 89.38 107 SER A N 1
ATOM 860 C CA . SER A 1 107 ? -19.638 -4.133 24.407 1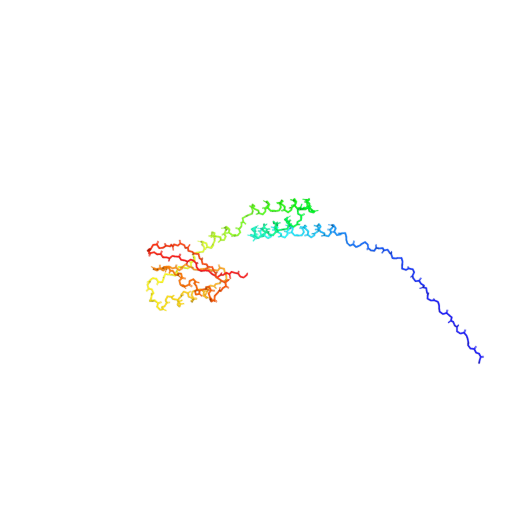.00 89.38 107 SER A CA 1
ATOM 861 C C . SER A 1 107 ? -19.581 -5.661 24.349 1.00 89.38 107 SER A C 1
ATOM 863 O O . SER A 1 107 ? -20.411 -6.319 24.976 1.00 89.38 107 SER A O 1
ATOM 865 N N . GLU A 1 108 ? -18.625 -6.233 23.618 1.00 91.25 108 GLU A N 1
ATOM 866 C CA . GLU A 1 108 ? -18.518 -7.677 23.433 1.00 91.25 108 GLU A CA 1
ATOM 867 C C . GLU A 1 108 ? -17.824 -8.350 24.617 1.00 91.25 108 GLU A C 1
ATOM 869 O O . GLU A 1 108 ? -16.852 -7.839 25.190 1.00 91.25 108 GLU A O 1
ATOM 874 N N . ILE A 1 109 ? -18.295 -9.553 24.956 1.00 88.12 109 ILE A N 1
ATOM 875 C CA . ILE A 1 109 ? -17.665 -10.368 25.996 1.00 88.12 109 ILE A CA 1
ATOM 876 C C . ILE A 1 109 ? -16.237 -10.750 25.569 1.00 88.12 109 ILE A C 1
ATOM 878 O O . ILE A 1 109 ? -16.037 -11.098 24.403 1.00 88.12 109 ILE A O 1
ATOM 882 N N . PRO A 1 110 ? -15.241 -10.765 26.481 1.00 80.06 110 PRO A N 1
ATOM 883 C CA . PRO A 1 110 ? -13.833 -10.963 26.116 1.00 80.06 110 PRO A CA 1
ATOM 884 C C . PRO A 1 110 ? -13.570 -12.190 25.235 1.00 80.06 110 PRO A C 1
ATOM 886 O O . PRO A 1 110 ? -12.779 -12.121 24.301 1.00 80.06 110 PRO A O 1
ATOM 889 N N . ALA A 1 111 ? -14.285 -13.291 25.483 1.00 81.44 111 ALA A N 1
ATOM 890 C CA . ALA A 1 111 ? -14.153 -14.524 24.712 1.00 81.44 111 ALA A CA 1
ATOM 891 C C . ALA A 1 111 ? -14.613 -14.401 23.244 1.00 81.44 111 ALA A C 1
ATOM 893 O O . ALA A 1 111 ? -14.111 -15.136 22.402 1.00 81.44 111 ALA A O 1
ATOM 894 N N . ARG A 1 112 ? -15.547 -13.490 22.927 1.00 86.88 112 ARG A N 1
ATOM 895 C CA . ARG A 1 112 ? -16.093 -13.303 21.568 1.00 86.88 112 ARG A CA 1
ATOM 896 C C . ARG A 1 112 ? -15.348 -12.254 20.753 1.00 86.88 112 ARG A C 1
ATOM 898 O O . ARG A 1 112 ? -15.437 -12.283 19.531 1.00 86.88 112 ARG A O 1
ATOM 905 N N . ARG A 1 113 ? -14.589 -11.363 21.404 1.00 90.06 113 ARG A N 1
ATOM 906 C CA . ARG A 1 113 ? -13.871 -10.269 20.729 1.00 90.06 113 ARG A CA 1
ATOM 907 C C . ARG A 1 113 ? -12.944 -10.795 19.634 1.00 90.06 113 ARG A C 1
ATOM 909 O O . ARG A 1 113 ? -13.066 -10.379 18.491 1.00 90.06 113 ARG A O 1
ATOM 916 N N . HIS A 1 114 ? -12.056 -11.736 19.962 1.00 89.50 114 HIS A N 1
ATOM 917 C CA . HIS A 1 114 ? -11.099 -12.273 18.985 1.00 89.50 114 HIS A CA 1
ATOM 918 C C . HIS A 1 114 ? -11.793 -12.992 17.827 1.00 89.50 114 HIS A C 1
ATOM 920 O O . HIS A 1 114 ? -11.441 -12.755 16.678 1.00 89.50 114 HIS A O 1
ATOM 926 N N . GLU A 1 115 ? -12.795 -13.823 18.121 1.00 88.81 115 GLU A N 1
ATOM 927 C CA . GLU A 1 115 ? -13.551 -14.559 17.102 1.00 88.81 115 GLU A CA 1
ATOM 928 C C . GLU A 1 115 ? -14.168 -13.601 16.077 1.00 88.81 115 GLU A C 1
ATOM 930 O O . GLU A 1 115 ? -13.904 -13.728 14.886 1.00 88.81 115 GLU A O 1
ATOM 935 N N . LEU A 1 116 ? -14.872 -12.569 16.547 1.00 91.69 116 LEU A N 1
ATOM 936 C CA . LEU A 1 116 ? -15.512 -11.580 15.683 1.00 91.69 116 LEU A CA 1
ATOM 937 C C . LEU A 1 116 ? -14.501 -10.777 14.844 1.00 91.69 116 LEU A C 1
ATOM 939 O O . LEU A 1 116 ? -14.758 -10.465 13.679 1.00 91.69 116 LEU A O 1
ATOM 943 N N . ILE A 1 117 ? -13.344 -10.444 15.424 1.00 93.88 117 ILE A N 1
ATOM 944 C CA . ILE A 1 117 ? -12.286 -9.702 14.728 1.00 93.88 117 ILE A CA 1
ATOM 945 C C . ILE A 1 117 ? -11.680 -10.540 13.594 1.00 93.88 117 ILE A C 1
ATOM 947 O O . ILE A 1 117 ? -11.527 -10.039 12.478 1.00 93.88 117 ILE A O 1
ATOM 951 N N . PHE A 1 118 ? -11.376 -11.816 13.844 1.00 93.25 118 PHE A N 1
ATOM 952 C CA . PHE A 1 118 ? -10.848 -12.709 12.810 1.00 93.25 118 PHE A CA 1
ATOM 953 C C . PHE A 1 118 ? -11.903 -13.071 11.759 1.00 93.25 118 PHE A C 1
ATOM 955 O O . PHE A 1 118 ? -11.581 -13.079 10.574 1.00 93.25 118 PHE A O 1
ATOM 962 N N . GLU A 1 119 ? -13.164 -13.291 12.145 1.00 92.81 119 GLU A N 1
ATOM 963 C CA . GLU A 1 119 ? -14.274 -13.476 11.196 1.00 92.81 119 GLU A CA 1
ATOM 964 C 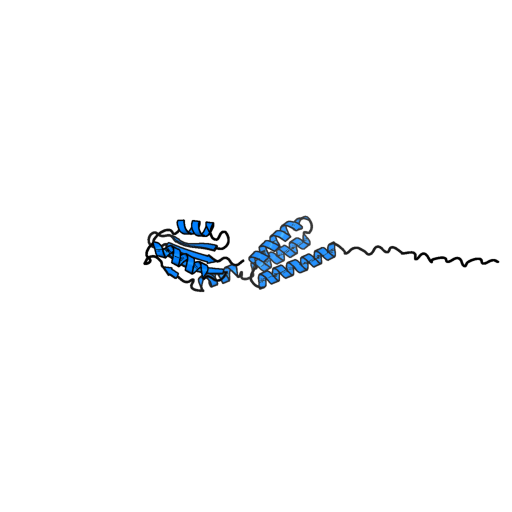C . GLU A 1 119 ? -14.395 -12.283 10.243 1.00 92.81 119 GLU A C 1
ATOM 966 O O . GLU A 1 119 ? -14.487 -12.457 9.025 1.00 92.81 119 GLU A O 1
ATOM 971 N N . THR A 1 120 ? -14.323 -11.067 10.791 1.00 92.44 120 THR A N 1
ATOM 972 C CA . THR A 1 120 ? -14.380 -9.831 10.005 1.00 92.44 120 THR A CA 1
ATOM 973 C C . THR A 1 120 ? -13.188 -9.731 9.057 1.00 92.44 120 THR A C 1
ATOM 975 O O . THR A 1 120 ? -13.373 -9.461 7.872 1.00 92.44 120 THR A O 1
ATOM 978 N N . TYR A 1 121 ? -11.973 -10.011 9.537 1.00 94.56 121 TYR A N 1
ATOM 979 C CA . TYR A 1 121 ? -10.768 -10.004 8.709 1.00 94.56 121 TYR A CA 1
ATOM 980 C C . TYR A 1 121 ? -10.817 -11.035 7.570 1.00 94.56 121 TYR A C 1
ATOM 982 O O . TYR A 1 121 ? -10.495 -10.713 6.427 1.00 94.56 121 TYR A O 1
ATOM 990 N N . HIS A 1 122 ? -11.251 -12.266 7.848 1.00 92.19 122 HIS A N 1
ATOM 991 C CA . HIS A 1 122 ? -11.362 -13.318 6.834 1.00 92.19 122 HIS A CA 1
ATOM 992 C C . HIS A 1 122 ? -12.446 -13.036 5.786 1.00 92.19 122 HIS A C 1
ATOM 994 O O . HIS A 1 122 ? -12.358 -13.551 4.672 1.00 92.19 122 HIS A O 1
ATOM 1000 N N . GLY A 1 123 ? -13.442 -12.212 6.120 1.00 88.44 123 GLY A N 1
ATOM 1001 C CA . GLY A 1 123 ? -14.456 -11.732 5.183 1.00 88.44 123 GLY A CA 1
ATOM 1002 C C . GLY A 1 123 ? -13.981 -10.614 4.247 1.00 88.44 123 GLY A C 1
ATOM 1003 O O . GLY A 1 123 ? -14.703 -10.268 3.309 1.00 88.44 123 GLY A O 1
ATOM 1004 N N . LEU A 1 124 ? -12.793 -10.036 4.468 1.00 88.06 124 LEU A N 1
ATOM 1005 C CA . LEU A 1 124 ? -12.272 -8.959 3.629 1.00 88.06 124 LEU A CA 1
ATOM 1006 C C . LEU A 1 124 ? -11.859 -9.468 2.244 1.00 88.06 124 LEU A C 1
ATOM 1008 O O . LEU A 1 124 ? -11.169 -10.476 2.097 1.00 88.06 124 LEU A O 1
ATOM 1012 N N . SER A 1 125 ? -12.217 -8.693 1.221 1.00 85.75 125 SER A N 1
ATOM 1013 C CA . SER A 1 125 ? -11.570 -8.793 -0.090 1.00 85.75 125 SER A CA 1
ATOM 1014 C C . SER A 1 125 ? -10.156 -8.206 -0.034 1.00 85.75 125 SER A C 1
ATOM 1016 O O . SER A 1 125 ? -9.870 -7.340 0.792 1.00 85.75 125 SER A O 1
ATOM 1018 N N . ASP A 1 126 ? -9.278 -8.656 -0.928 1.00 84.00 126 ASP A N 1
ATOM 1019 C CA . ASP A 1 126 ? -7.912 -8.138 -1.037 1.00 84.00 126 ASP A CA 1
ATOM 1020 C C . ASP A 1 126 ? -7.910 -6.617 -1.250 1.00 84.00 126 ASP A C 1
ATOM 1022 O O . ASP A 1 126 ? -8.634 -6.090 -2.096 1.00 84.00 126 ASP A O 1
ATOM 1026 N N . GLY A 1 127 ? -7.094 -5.914 -0.466 1.00 84.81 127 GLY A N 1
ATOM 1027 C CA . GLY A 1 127 ? -7.027 -4.457 -0.428 1.00 84.81 127 GLY A CA 1
ATOM 1028 C C . GLY A 1 127 ? -7.982 -3.804 0.576 1.00 84.81 127 GLY A C 1
ATOM 1029 O O . GLY A 1 127 ? -7.725 -2.669 0.964 1.00 84.81 127 GLY A O 1
ATOM 1030 N N . ASN A 1 128 ? -9.038 -4.478 1.043 1.00 86.69 128 ASN A N 1
ATOM 1031 C CA . ASN A 1 128 ? -10.019 -3.872 1.954 1.00 86.69 128 ASN A CA 1
ATOM 1032 C C . ASN A 1 128 ? -9.563 -3.898 3.421 1.00 86.69 128 ASN A C 1
ATOM 1034 O O . ASN A 1 128 ? -8.662 -4.650 3.798 1.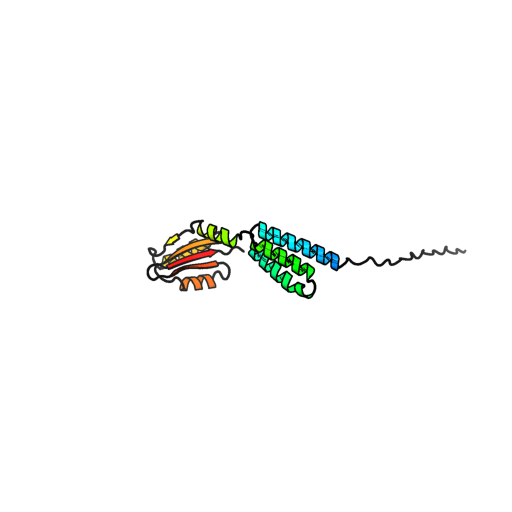00 86.69 128 ASN A O 1
ATOM 1038 N N . ALA A 1 129 ? -10.218 -3.090 4.260 1.00 92.06 129 ALA A N 1
ATOM 1039 C CA . ALA A 1 129 ? -9.965 -3.017 5.694 1.00 92.06 129 ALA A CA 1
ATOM 1040 C C . ALA A 1 129 ? -11.243 -2.762 6.509 1.00 92.06 129 ALA A C 1
ATOM 1042 O O . ALA A 1 129 ? -12.314 -2.494 5.967 1.00 92.06 129 ALA A O 1
ATOM 1043 N N . PHE A 1 130 ? -11.104 -2.851 7.830 1.00 93.88 130 PHE A N 1
ATOM 1044 C CA . PHE A 1 130 ? -12.088 -2.404 8.816 1.00 93.88 130 PHE A CA 1
ATOM 1045 C C . PHE A 1 130 ? -11.376 -1.653 9.949 1.00 93.88 130 PHE A C 1
ATOM 1047 O O . PHE A 1 130 ? -10.160 -1.771 10.122 1.00 93.88 130 PHE A O 1
ATOM 1054 N N . VAL A 1 131 ? -12.128 -0.882 10.737 1.00 95.81 131 VAL A N 1
ATOM 1055 C CA . VAL A 1 131 ? -11.613 -0.178 11.919 1.00 95.81 131 VAL A CA 1
ATOM 1056 C C . VAL A 1 131 ? -12.078 -0.890 13.180 1.00 95.81 131 VAL A C 1
ATOM 1058 O O . VAL A 1 131 ? -13.256 -0.848 13.522 1.00 95.81 131 VAL A O 1
ATOM 1061 N N . LEU A 1 132 ? -11.146 -1.505 13.901 1.00 96.06 132 LEU A N 1
ATOM 1062 C CA . LEU A 1 132 ? -11.363 -2.032 15.242 1.00 96.06 132 LEU A CA 1
ATOM 1063 C C . LEU A 1 132 ? -11.433 -0.880 16.249 1.00 96.06 132 LEU A C 1
ATOM 1065 O O . LEU A 1 132 ? -10.505 -0.075 16.310 1.00 96.06 132 LEU A O 1
ATOM 1069 N N . VAL A 1 133 ? -12.482 -0.841 17.071 1.00 95.62 133 VAL A N 1
ATOM 1070 C CA . VAL A 1 133 ? -12.605 0.050 18.234 1.00 95.62 133 VAL A CA 1
ATOM 1071 C C . VAL A 1 133 ? -12.567 -0.796 19.508 1.00 95.62 133 VAL A C 1
ATOM 1073 O O . VAL A 1 133 ? -13.424 -1.656 19.710 1.00 95.62 133 VAL A O 1
ATOM 1076 N N . ASN A 1 134 ? -11.567 -0.567 20.361 1.00 93.94 134 ASN A N 1
ATOM 1077 C CA . ASN A 1 134 ? -11.322 -1.347 21.577 1.00 93.94 134 ASN A CA 1
ATOM 1078 C C . ASN A 1 134 ? -11.148 -0.445 22.814 1.00 93.94 134 ASN A C 1
ATOM 1080 O O . ASN A 1 134 ? -10.845 0.744 22.705 1.00 93.94 134 ASN A O 1
ATOM 1084 N N . ASP A 1 135 ? -11.347 -1.018 24.004 1.00 92.94 135 ASP A N 1
ATOM 1085 C CA . ASP A 1 135 ? -11.219 -0.335 25.305 1.00 92.94 135 ASP A CA 1
ATOM 1086 C C . ASP A 1 135 ? -9.778 -0.339 25.857 1.00 92.94 135 ASP A C 1
ATOM 1088 O O . ASP A 1 135 ? -9.495 0.291 26.872 1.00 92.94 135 ASP A O 1
ATOM 1092 N N . HIS A 1 136 ? -8.850 -1.019 25.182 1.00 92.69 136 HIS A N 1
ATOM 1093 C CA . HIS A 1 136 ? -7.423 -1.061 25.505 1.00 92.69 136 HIS A CA 1
ATOM 1094 C C . HIS A 1 136 ? -6.578 -1.275 24.241 1.00 92.69 136 HIS A C 1
ATOM 1096 O O . HIS A 1 136 ? -7.108 -1.613 23.180 1.00 92.69 136 HIS A O 1
ATOM 1102 N N . ASP A 1 137 ? -5.259 -1.114 24.361 1.00 94.44 137 ASP A N 1
ATOM 1103 C CA . ASP A 1 137 ? -4.317 -1.362 23.266 1.00 94.44 137 ASP A CA 1
ATOM 1104 C C . ASP A 1 137 ? -4.424 -2.820 22.763 1.00 94.44 137 ASP A C 1
ATOM 1106 O O . ASP A 1 137 ? -4.133 -3.750 23.525 1.00 94.44 137 ASP A O 1
ATOM 1110 N N . PRO A 1 138 ? -4.806 -3.056 21.491 1.00 93.81 138 PRO A N 1
ATOM 1111 C CA . PRO A 1 138 ? -4.919 -4.395 20.920 1.00 93.81 138 PRO A CA 1
ATOM 1112 C C . PRO A 1 138 ? -3.561 -5.007 20.528 1.00 93.81 138 PRO A C 1
ATOM 1114 O O . PRO A 1 138 ? -3.518 -5.972 19.770 1.00 93.81 138 PRO A O 1
ATOM 1117 N N . LYS A 1 139 ? -2.431 -4.497 21.026 1.00 93.50 139 LYS A N 1
ATOM 1118 C CA . LYS A 1 139 ? -1.083 -5.002 20.716 1.00 93.50 139 LYS A CA 1
ATOM 1119 C C . LYS A 1 139 ? -0.887 -6.528 20.822 1.00 93.50 139 LYS A C 1
ATOM 1121 O O . LYS A 1 139 ? -0.194 -7.074 19.965 1.00 93.50 139 LYS A O 1
ATOM 1126 N N . PRO A 1 140 ? -1.466 -7.267 21.791 1.00 92.50 140 PRO A N 1
ATOM 1127 C CA . PRO A 1 140 ? -1.389 -8.732 21.773 1.00 92.50 140 PRO A CA 1
ATOM 1128 C C . PRO A 1 140 ? -1.982 -9.354 20.498 1.00 92.50 140 PRO A C 1
ATOM 1130 O O . PRO A 1 140 ? -1.442 -10.330 19.983 1.00 92.50 140 PRO A O 1
ATOM 1133 N N . LEU A 1 141 ? -3.049 -8.756 19.960 1.00 92.12 141 LEU A N 1
ATOM 1134 C CA . LEU A 1 141 ? -3.706 -9.188 18.731 1.00 92.12 141 LEU A CA 1
ATOM 1135 C C . LEU A 1 141 ? -2.838 -8.911 17.496 1.00 92.12 141 LEU A C 1
ATOM 1137 O O . LEU A 1 141 ? -2.782 -9.760 16.612 1.00 92.12 141 LEU A O 1
ATOM 1141 N N . TYR A 1 142 ? -2.095 -7.795 17.462 1.00 93.88 142 TYR A N 1
ATOM 1142 C CA . TYR A 1 142 ? -1.106 -7.535 16.403 1.00 93.88 142 TYR A CA 1
ATOM 1143 C C . TYR A 1 142 ? -0.135 -8.713 16.250 1.00 93.88 142 TYR A C 1
ATOM 1145 O O . TYR A 1 142 ? 0.066 -9.214 15.146 1.00 93.88 142 TYR A O 1
ATOM 1153 N N . TYR A 1 143 ? 0.429 -9.201 17.360 1.00 92.69 143 TYR A N 1
ATOM 1154 C CA . TYR A 1 143 ? 1.377 -10.318 17.320 1.00 92.69 143 TYR A CA 1
ATOM 1155 C C . TYR A 1 143 ? 0.723 -11.631 16.878 1.00 92.69 143 TYR A C 1
ATOM 1157 O O . TYR A 1 143 ? 1.374 -12.463 16.248 1.00 92.69 143 TYR A O 1
ATOM 1165 N N . GLN A 1 144 ? -0.567 -11.817 17.163 1.00 92.50 144 GLN A N 1
ATOM 1166 C CA . GLN A 1 144 ? -1.315 -12.962 16.655 1.00 92.50 144 GLN A CA 1
ATOM 1167 C C . GLN A 1 144 ? -1.504 -12.881 15.131 1.00 92.50 144 GLN A C 1
ATOM 1169 O O . GLN A 1 144 ? -1.247 -13.855 14.426 1.00 92.50 144 GLN A O 1
ATOM 1174 N N . PHE A 1 145 ? -1.867 -11.708 14.603 1.00 94.88 145 PHE A N 1
ATOM 1175 C CA . PHE A 1 145 ? -1.921 -11.469 13.158 1.00 94.88 145 PHE A CA 1
ATOM 1176 C C . PHE A 1 145 ? -0.561 -11.673 12.485 1.00 94.88 145 PHE A C 1
ATOM 1178 O O . PHE A 1 145 ? -0.485 -12.310 11.438 1.00 94.88 145 PHE A O 1
ATOM 1185 N N . GLU A 1 146 ? 0.516 -11.187 13.099 1.00 91.81 146 GLU A N 1
ATOM 1186 C CA . GLU A 1 146 ? 1.881 -11.364 12.602 1.00 91.81 146 GLU A CA 1
ATOM 1187 C C . GLU A 1 146 ? 2.263 -12.842 12.465 1.00 91.81 146 GLU A C 1
ATOM 1189 O O . GLU A 1 146 ? 2.861 -13.224 11.457 1.00 91.81 146 GLU A O 1
ATOM 1194 N N . ALA A 1 147 ? 1.871 -13.673 13.434 1.00 90.88 147 ALA A N 1
ATOM 1195 C CA . ALA A 1 147 ? 2.130 -15.107 13.422 1.00 90.88 147 ALA A CA 1
ATOM 1196 C C . ALA A 1 147 ? 1.268 -15.875 12.401 1.00 90.88 147 ALA A C 1
ATOM 1198 O O . ALA A 1 147 ? 1.766 -16.799 11.761 1.00 90.88 147 ALA A O 1
ATOM 1199 N N . GLU A 1 148 ? -0.010 -15.515 12.248 1.00 91.19 148 GLU A N 1
ATOM 1200 C CA . GLU A 1 148 ? -0.966 -16.269 11.420 1.00 91.19 148 GLU A CA 1
ATOM 1201 C C . GLU A 1 148 ? -1.045 -15.774 9.961 1.00 91.19 148 GLU A C 1
ATOM 1203 O O . GLU A 1 148 ? -1.379 -16.544 9.061 1.00 91.19 148 GLU A O 1
ATOM 1208 N N . HIS A 1 149 ? -0.705 -14.507 9.705 1.00 90.12 149 HIS A N 1
ATOM 1209 C CA . HIS A 1 149 ? -0.939 -13.814 8.432 1.00 90.12 149 HIS A CA 1
ATOM 1210 C C . HIS A 1 149 ? 0.282 -13.014 7.956 1.00 90.12 149 HIS A C 1
ATOM 1212 O O . HIS A 1 149 ? 0.138 -11.957 7.342 1.00 90.12 149 HIS A O 1
ATOM 1218 N N . THR A 1 150 ? 1.499 -13.487 8.237 1.00 89.50 150 THR A N 1
ATOM 1219 C CA . THR A 1 150 ? 2.746 -12.765 7.935 1.00 89.50 150 THR A CA 1
ATOM 1220 C C . THR A 1 150 ? 2.774 -12.207 6.505 1.00 89.50 150 THR A C 1
ATOM 1222 O O . THR A 1 150 ? 2.701 -12.952 5.527 1.00 89.50 150 THR A O 1
ATOM 1225 N N . GLY A 1 151 ? 2.905 -10.882 6.384 1.00 88.75 151 GLY A N 1
ATOM 1226 C CA . GLY A 1 151 ? 2.983 -10.182 5.096 1.00 88.75 151 GLY A CA 1
ATOM 1227 C C . GLY A 1 151 ? 1.665 -10.078 4.318 1.00 88.75 151 GLY A C 1
ATOM 1228 O O . GLY A 1 151 ? 1.683 -9.597 3.191 1.00 88.75 151 GLY A O 1
ATOM 1229 N N . GLN A 1 152 ? 0.541 -10.513 4.894 1.00 91.81 152 GLN A N 1
ATOM 1230 C CA . GLN A 1 152 ? -0.778 -10.516 4.246 1.00 91.81 152 GLN A CA 1
ATOM 1231 C C . GLN A 1 152 ? -1.755 -9.495 4.843 1.00 91.81 152 GLN A C 1
ATOM 1233 O O . GLN A 1 152 ? -2.847 -9.321 4.305 1.00 91.81 152 GLN A O 1
ATOM 1238 N N . PHE A 1 153 ? -1.380 -8.812 5.928 1.00 94.81 153 PHE A N 1
ATOM 1239 C CA . PHE A 1 153 ? -2.220 -7.817 6.595 1.00 94.81 153 PHE A CA 1
ATOM 1240 C C . PHE A 1 153 ? -1.510 -6.468 6.751 1.00 94.81 153 PHE A C 1
ATOM 1242 O O . PHE A 1 153 ? -0.280 -6.391 6.739 1.00 94.81 153 PHE A O 1
ATOM 1249 N N . SER A 1 154 ? -2.304 -5.411 6.911 1.00 94.56 154 SER A N 1
ATOM 1250 C CA . SER A 1 154 ? -1.866 -4.080 7.334 1.00 94.56 154 SER A CA 1
ATOM 1251 C C . SER A 1 154 ? -2.422 -3.750 8.718 1.00 94.56 154 SER A C 1
ATOM 1253 O O . SER A 1 154 ? -3.478 -4.256 9.110 1.00 94.56 154 SER A O 1
ATOM 1255 N N . TRP A 1 155 ? -1.713 -2.893 9.452 1.00 95.38 155 TRP A N 1
ATOM 1256 C CA . TRP A 1 155 ? -2.070 -2.493 10.810 1.00 95.38 155 TRP A CA 1
ATOM 1257 C C . TRP A 1 155 ? -1.702 -1.032 11.043 1.00 95.38 155 TRP A C 1
ATOM 1259 O O . TRP A 1 155 ? -0.524 -0.703 11.185 1.00 95.38 155 TRP A O 1
ATOM 1269 N N . ASP A 1 156 ? -2.709 -0.165 11.105 1.00 95.00 156 ASP A N 1
ATOM 1270 C CA . ASP A 1 156 ? -2.515 1.275 11.257 1.00 95.00 156 ASP A CA 1
ATOM 1271 C C . ASP A 1 156 ? -3.290 1.781 12.476 1.00 95.00 156 ASP A C 1
ATOM 1273 O O . ASP A 1 156 ? -4.517 1.682 12.536 1.00 95.00 156 ASP A O 1
ATOM 1277 N N . TYR A 1 157 ? -2.592 2.346 13.460 1.00 92.88 157 TYR A N 1
ATOM 1278 C CA . TYR A 1 157 ? -3.256 3.031 14.567 1.00 92.88 157 TYR A CA 1
ATOM 1279 C C . TYR A 1 157 ? -3.902 4.326 14.057 1.00 92.88 157 TYR A C 1
ATOM 1281 O O . TYR A 1 157 ? -3.259 5.151 13.409 1.00 92.88 157 TYR A O 1
ATOM 1289 N N . LEU A 1 158 ? -5.191 4.491 14.352 1.00 91.88 158 LEU A N 1
ATOM 1290 C CA . LEU A 1 158 ? -5.965 5.703 14.080 1.00 91.88 158 LEU A CA 1
ATOM 1291 C C . LEU A 1 158 ? -6.169 6.539 15.348 1.00 91.88 158 LEU A C 1
ATOM 1293 O O . LEU A 1 158 ? -6.310 7.756 15.264 1.00 91.88 158 LEU A O 1
ATOM 1297 N N . GLU A 1 159 ? -6.211 5.886 16.512 1.00 91.31 159 GLU A N 1
ATOM 1298 C CA . GLU A 1 159 ? -6.355 6.520 17.823 1.00 91.31 159 GLU A CA 1
ATOM 1299 C C . GLU A 1 159 ? -5.700 5.651 18.903 1.00 91.31 159 GLU A C 1
ATOM 1301 O O . GLU A 1 159 ? -5.915 4.436 18.941 1.00 91.31 159 GLU A O 1
ATOM 1306 N N . GLU A 1 160 ? -4.923 6.277 19.786 1.00 92.31 160 GLU A N 1
ATOM 1307 C CA . GLU A 1 160 ? -4.127 5.612 20.823 1.00 92.31 160 GLU A CA 1
ATOM 1308 C C . GLU A 1 160 ? -4.504 6.101 22.233 1.00 92.31 160 GLU A C 1
ATOM 1310 O O . GLU A 1 160 ? -3.721 6.783 22.890 1.00 92.31 160 GLU A O 1
ATOM 1315 N N . GLY A 1 161 ? -5.700 5.739 22.711 1.00 86.25 161 GLY A N 1
ATOM 1316 C CA . GLY A 1 161 ? -6.089 5.825 24.123 1.00 86.25 161 GLY A CA 1
ATOM 1317 C C . GLY A 1 161 ? -6.026 7.220 24.779 1.00 86.25 161 GLY A C 1
ATOM 1318 O O . GLY A 1 161 ? -5.772 8.232 24.130 1.00 86.25 161 GLY A O 1
ATOM 1319 N N . PRO A 1 162 ? -6.281 7.307 26.102 1.00 84.38 162 PRO A N 1
ATOM 1320 C CA . PRO A 1 162 ? -6.605 6.211 27.024 1.00 84.38 162 PRO A CA 1
ATOM 1321 C C . PRO A 1 162 ? -8.079 5.772 26.997 1.00 84.38 162 PRO A C 1
ATOM 1323 O O . PRO A 1 162 ? -8.396 4.721 27.543 1.00 84.38 162 PRO A O 1
ATOM 1326 N N . GLU A 1 163 ? -8.973 6.553 26.391 1.00 86.94 163 GLU A N 1
ATOM 1327 C CA . GLU A 1 163 ? -10.424 6.305 26.427 1.00 86.94 163 GLU A CA 1
ATOM 1328 C C . GLU A 1 163 ? -10.889 5.338 25.334 1.00 86.94 163 GLU A C 1
ATOM 1330 O O . GLU A 1 163 ? -11.792 4.531 25.553 1.00 86.94 163 GLU A O 1
ATOM 1335 N N . THR A 1 164 ? -10.280 5.421 24.152 1.00 90.62 164 THR A N 1
ATOM 1336 C CA . THR A 1 164 ? -10.619 4.595 22.993 1.00 90.62 164 THR A CA 1
ATOM 1337 C C . THR A 1 164 ? -9.354 4.273 22.203 1.00 90.62 164 THR A C 1
ATOM 1339 O O . THR A 1 164 ? -8.480 5.117 22.029 1.00 90.62 164 THR A O 1
ATOM 1342 N N . TRP A 1 165 ? -9.252 3.037 21.722 1.00 94.94 165 TRP A N 1
ATOM 1343 C CA . TRP A 1 165 ? -8.196 2.603 20.812 1.00 94.94 165 TRP A CA 1
ATOM 1344 C C . TRP A 1 165 ? -8.820 2.260 19.471 1.00 94.94 165 TRP A C 1
ATOM 1346 O O . TRP A 1 165 ? -9.741 1.442 19.418 1.00 94.94 165 TRP A O 1
ATOM 1356 N N . ARG A 1 166 ? -8.333 2.879 18.393 1.00 96.38 166 ARG A N 1
ATOM 1357 C CA . ARG A 1 166 ? -8.816 2.623 17.032 1.00 96.38 166 ARG A CA 1
ATOM 1358 C C . ARG A 1 166 ? -7.675 2.145 16.163 1.00 96.38 166 ARG A C 1
ATOM 1360 O O . ARG A 1 166 ? -6.670 2.839 16.034 1.00 96.38 166 ARG A O 1
ATOM 1367 N N . VAL A 1 167 ? -7.850 0.987 15.543 1.00 96.12 167 VAL A N 1
ATOM 1368 C CA . VAL A 1 167 ? -6.859 0.394 14.644 1.00 96.12 167 VAL A CA 1
ATOM 1369 C C . VAL A 1 167 ? -7.536 0.001 13.346 1.00 96.12 167 VAL A C 1
ATOM 1371 O O . VAL A 1 167 ? -8.531 -0.717 13.351 1.00 96.12 167 VAL A O 1
ATOM 1374 N N . ARG A 1 168 ? -6.984 0.452 12.225 1.00 95.75 168 ARG A N 1
ATOM 1375 C CA . ARG A 1 168 ? -7.357 -0.012 10.897 1.00 95.75 168 ARG A CA 1
ATOM 1376 C C . ARG A 1 168 ? -6.602 -1.302 10.592 1.00 95.75 168 ARG A C 1
ATOM 1378 O O . ARG A 1 168 ? -5.372 -1.314 10.586 1.00 95.75 168 ARG A O 1
ATOM 1385 N N . ILE A 1 169 ? -7.343 -2.374 10.338 1.00 96.00 169 ILE A N 1
ATOM 1386 C CA . ILE A 1 169 ? -6.804 -3.701 10.031 1.00 96.00 169 ILE A CA 1
ATOM 1387 C C . ILE A 1 169 ? -7.237 -4.055 8.612 1.00 96.00 169 ILE A C 1
ATOM 1389 O O . ILE A 1 169 ? -8.434 -4.090 8.321 1.00 96.00 169 ILE A O 1
ATOM 1393 N N . GLY A 1 170 ? -6.273 -4.286 7.722 1.00 94.81 170 GLY A N 1
ATOM 1394 C CA . GLY A 1 170 ? -6.529 -4.506 6.297 1.00 94.81 170 GLY A CA 1
ATOM 1395 C C . GLY A 1 170 ? -5.904 -5.779 5.753 1.00 94.81 170 GLY A C 1
ATOM 1396 O O . GLY A 1 170 ? -4.950 -6.298 6.325 1.00 94.81 170 GLY A O 1
ATOM 1397 N N . ARG A 1 171 ? -6.433 -6.268 4.629 1.00 92.44 171 ARG A N 1
ATOM 1398 C CA . ARG A 1 171 ? -5.860 -7.370 3.849 1.00 92.44 171 ARG A CA 1
ATOM 1399 C C . ARG A 1 171 ? -5.029 -6.801 2.705 1.00 92.44 171 ARG A C 1
ATOM 1401 O O . ARG A 1 171 ? -5.529 -6.009 1.911 1.00 92.44 171 ARG A O 1
ATOM 1408 N N . VAL A 1 172 ? -3.762 -7.188 2.608 1.00 88.50 172 VAL A N 1
ATOM 1409 C CA . VAL A 1 172 ? -2.852 -6.688 1.566 1.00 88.50 172 VAL A CA 1
ATOM 1410 C C . VAL A 1 172 ? -3.200 -7.339 0.228 1.00 88.50 172 VAL A C 1
ATOM 1412 O O . VAL A 1 172 ? -3.395 -8.551 0.163 1.00 88.50 172 VAL A O 1
ATOM 1415 N N . ALA A 1 173 ? -3.285 -6.541 -0.840 1.00 74.69 173 ALA A N 1
ATOM 1416 C CA . ALA A 1 173 ? -3.450 -7.068 -2.191 1.00 74.69 173 ALA A CA 1
ATOM 1417 C C . ALA A 1 173 ? -2.129 -7.693 -2.695 1.00 74.69 173 ALA A C 1
ATOM 1419 O O . ALA A 1 173 ? -1.080 -7.071 -2.504 1.00 74.69 173 ALA A O 1
ATOM 1420 N N . PRO A 1 174 ? -2.162 -8.897 -3.297 1.00 58.19 174 PRO A N 1
ATOM 1421 C CA . PRO A 1 174 ? -0.973 -9.572 -3.822 1.00 58.19 174 PRO A CA 1
ATOM 1422 C C . PRO A 1 174 ? -0.337 -8.877 -5.036 1.00 58.19 174 PRO A C 1
ATOM 1424 O O . PRO A 1 174 ? -1.053 -8.170 -5.785 1.00 58.19 174 PRO A O 1
#

Secondary structure (DSSP, 8-state):
------------------------HHHHHHHHHHHHHHHHHHHHHTT-HHHHHHHHHHHHHHHTTT-HHHHHHHHHHHHHHTTSPPHHHHHHHHHTTS-PEEEE-TTS-HHHHHHHHHHHHHTPPTT-EEEEEESS--HHHHHHHHHHSTTTEEEEEEEE-SS-EEEEEEEPP-

Sequence (174 aa):
MLASLYRYQPRRREITDHPVAGPDSGAEFQALLEAFTRTLRRLGQVGYPDDASRLAARAWSAIRHRNPAEAQRINGTMHYLARLPSITEQQKENFMSQEDIQLDVRSEIPARRHELIFETYHGLSDGNAFVLVNDHDPKPLYYQFEAEHTGQFSWDYLEEGPETWRVRIGRVAP

Foldseek 3Di:
DDDDDDDDDDDPDPPPPDPPPDPPPVVVVVVVLVVLLVVLLVCLVVAALVVSLVVLVVVLVVCCVPPVVSSVVSVVSNVVSVPGHHCVVVVVVVLVPVQAAEDECQPPDPVCSLVVVVVVAVPDDAPGKHKYKYQADPVVVVVVCCVPPPPQKDWAWPDHDDGITIIIIHGHHD